Protein AF-A0A6H1Z9X3-F1 (afdb_monomer_lite)

Secondary structure (DSSP, 8-state):
-----EEE-TTT--EEE-SSTT--S-HHHHHHHHHHHHHHHHHHHHHHHHHHHHHHHHHHHHHHHHHHHHHHHHHHHHHHTT--HHHHHHHTT--HHHHHHHHHHHHH--

Foldseek 3Di:
DPDFDWDAAPPPRDIDTDPDPPDRHDPVVVVVVVVVVVVVCCVVCVVVVVVVVVVVVVVVVVVVVVVLVVLLVVLVVCVVVVDQLCRNCVVVVHHSVVSVVSPVVVVVVD

InterPro domains:
  IPR013324 RNA polymerase sigma factor, region 3/4-like [SSF88659] (72-104)

pLDDT: mean 89.12, std 9.35, range [39.94, 96.38]

Radius of gyration: 30.91 Å; chains: 1; bounding box: 48×30×80 Å

Sequence (110 aa):
MNVCKIAVCKACGNTFELKSNHTKWCEGCRHNEYKKYKRAYYEKYGEKYREKKRQKTQMAKVVRKQEWILKYKEILLMREQGMTFKEIGEKLGCTKQYIHQVYTILKKEN

Organism: NCBI:txid1070528

Structure (mmCIF, N/CA/C/O backbone):
data_AF-A0A6H1Z9X3-F1
#
_entry.id   AF-A0A6H1Z9X3-F1
#
loop_
_atom_site.group_PDB
_atom_site.id
_atom_site.type_symbol
_atom_site.label_atom_id
_atom_site.label_alt_id
_atom_site.label_comp_id
_atom_site.label_asym_id
_atom_site.label_entity_id
_atom_site.label_seq_id
_atom_site.pdbx_PDB_ins_code
_atom_site.Cartn_x
_atom_site.Cartn_y
_atom_site.Cartn_z
_atom_site.occupancy
_atom_site.B_iso_or_equiv
_atom_site.auth_seq_id
_atom_site.auth_comp_id
_atom_site.auth_asym_id
_atom_site.auth_atom_id
_atom_site.pdbx_PDB_model_num
ATOM 1 N N . MET A 1 1 ? 2.746 -20.084 -48.226 1.00 39.94 1 MET A N 1
ATOM 2 C CA . MET A 1 1 ? 4.129 -20.117 -47.702 1.00 39.94 1 MET A CA 1
ATOM 3 C C . MET A 1 1 ? 4.402 -18.786 -47.014 1.00 39.94 1 MET A C 1
ATOM 5 O O . MET A 1 1 ? 4.401 -17.769 -47.694 1.00 39.94 1 MET A O 1
ATOM 9 N N . ASN A 1 2 ? 4.543 -18.758 -45.685 1.00 52.78 2 ASN A N 1
ATOM 10 C CA . ASN A 1 2 ? 4.946 -17.534 -44.986 1.00 52.78 2 ASN A CA 1
ATOM 11 C C . ASN A 1 2 ? 6.434 -17.306 -45.256 1.00 52.78 2 ASN A C 1
ATOM 13 O O . ASN A 1 2 ? 7.274 -18.057 -44.772 1.00 52.78 2 ASN A O 1
ATOM 17 N N . VAL A 1 3 ? 6.751 -16.303 -46.071 1.00 58.62 3 VAL A N 1
ATOM 18 C CA . VAL A 1 3 ? 8.137 -15.926 -46.349 1.00 58.62 3 VAL A CA 1
ATOM 19 C C . VAL A 1 3 ? 8.652 -15.165 -45.128 1.00 58.62 3 VAL A C 1
ATOM 21 O O . VAL A 1 3 ? 8.290 -14.005 -44.920 1.00 58.62 3 VAL A O 1
ATOM 24 N N . CYS A 1 4 ? 9.455 -15.820 -44.286 1.00 63.78 4 CYS A N 1
ATOM 25 C CA . CYS A 1 4 ? 10.142 -15.144 -43.187 1.00 63.78 4 CYS A CA 1
ATOM 26 C C . CYS A 1 4 ? 11.084 -14.083 -43.767 1.00 63.78 4 CYS A C 1
ATOM 28 O O . CYS A 1 4 ? 12.069 -14.402 -44.431 1.00 63.78 4 CYS A O 1
ATOM 30 N N . LYS A 1 5 ? 10.777 -12.803 -43.531 1.00 81.94 5 LYS A N 1
ATOM 31 C CA . LYS A 1 5 ? 11.658 -11.697 -43.917 1.00 81.94 5 LYS A CA 1
ATOM 32 C C . LYS A 1 5 ? 12.798 -11.613 -42.904 1.00 81.94 5 LYS A C 1
ATOM 34 O O . LYS A 1 5 ? 12.555 -11.392 -41.720 1.00 81.94 5 LYS A O 1
ATOM 39 N N . ILE A 1 6 ? 14.031 -11.781 -43.363 1.00 86.19 6 ILE A N 1
ATOM 40 C CA . ILE A 1 6 ? 15.233 -11.663 -42.532 1.00 86.19 6 ILE A CA 1
ATOM 41 C C . ILE A 1 6 ? 15.740 -10.219 -42.614 1.00 86.19 6 ILE A C 1
ATOM 43 O O . ILE A 1 6 ? 15.771 -9.632 -43.694 1.00 86.19 6 ILE A O 1
ATOM 47 N N . ALA A 1 7 ? 16.133 -9.637 -41.481 1.00 88.12 7 ALA A N 1
ATOM 48 C CA . ALA A 1 7 ? 16.753 -8.316 -41.410 1.00 88.12 7 ALA A CA 1
ATOM 49 C C . ALA A 1 7 ? 18.062 -8.342 -40.627 1.00 88.12 7 ALA A C 1
ATOM 51 O O . ALA A 1 7 ? 18.293 -9.218 -39.799 1.00 88.12 7 ALA A O 1
ATOM 52 N N . VAL A 1 8 ? 18.896 -7.330 -40.863 1.00 89.44 8 VAL A N 1
ATOM 53 C CA . VAL A 1 8 ? 20.146 -7.099 -40.134 1.00 89.44 8 VAL A CA 1
ATOM 54 C C . VAL A 1 8 ? 19.903 -6.076 -39.025 1.00 89.44 8 VAL A C 1
ATOM 56 O O . VAL A 1 8 ? 19.361 -4.993 -39.254 1.00 89.44 8 VAL A O 1
ATOM 59 N N . CYS A 1 9 ? 20.286 -6.416 -37.797 1.00 90.50 9 CYS A N 1
ATOM 60 C CA . CYS A 1 9 ? 20.152 -5.545 -36.638 1.00 90.50 9 CYS A CA 1
ATOM 61 C C . CYS A 1 9 ? 21.083 -4.337 -36.759 1.00 90.50 9 CYS A C 1
ATOM 63 O O . CYS A 1 9 ? 22.301 -4.495 -36.778 1.00 90.50 9 CYS A O 1
ATOM 65 N N . LYS A 1 10 ? 20.533 -3.118 -36.717 1.00 87.38 10 LYS A N 1
ATOM 66 C CA . LYS A 1 10 ? 21.339 -1.884 -36.807 1.00 87.38 10 LYS A CA 1
ATOM 67 C C . LYS A 1 10 ? 22.309 -1.658 -35.641 1.00 87.38 10 LYS A C 1
ATOM 69 O O . LYS A 1 10 ? 23.188 -0.818 -35.756 1.00 87.38 10 LYS A O 1
ATOM 74 N N . ALA A 1 11 ? 22.118 -2.344 -34.515 1.00 88.62 11 ALA A N 1
ATOM 75 C CA . ALA A 1 11 ? 22.925 -2.150 -33.311 1.00 88.62 11 ALA A CA 1
ATOM 76 C C . ALA A 1 11 ? 24.075 -3.162 -33.171 1.00 88.62 11 ALA A C 1
ATOM 78 O O . ALA A 1 11 ? 25.100 -2.818 -32.597 1.00 88.62 11 ALA A O 1
ATOM 79 N N . CYS A 1 12 ? 23.910 -4.398 -33.656 1.00 92.06 12 CYS A N 1
ATOM 80 C CA . CYS A 1 12 ? 24.919 -5.454 -33.496 1.00 92.06 12 CYS A CA 1
ATOM 81 C C . CYS A 1 12 ? 25.291 -6.195 -34.786 1.00 92.06 12 CYS A C 1
ATOM 83 O O . CYS A 1 12 ? 26.137 -7.076 -34.733 1.00 92.06 12 CYS A O 1
ATOM 85 N N . GLY A 1 13 ? 24.656 -5.901 -35.925 1.00 89.44 13 GLY A N 1
ATOM 86 C CA . GLY A 1 13 ? 24.935 -6.571 -37.200 1.00 89.44 13 GLY A CA 1
ATOM 87 C C . GLY A 1 13 ? 24.364 -7.988 -37.338 1.00 89.44 13 GLY A C 1
ATOM 88 O O . GLY A 1 13 ? 24.420 -8.554 -38.423 1.00 89.44 13 GLY A O 1
ATOM 89 N N . ASN A 1 14 ? 23.764 -8.560 -36.289 1.00 90.69 14 ASN A N 1
ATOM 90 C CA . ASN A 1 14 ? 23.179 -9.903 -36.364 1.00 90.69 14 ASN A CA 1
ATOM 91 C C . ASN A 1 14 ? 21.945 -9.936 -37.271 1.00 90.69 14 ASN A C 1
ATOM 93 O O . ASN A 1 14 ? 21.104 -9.031 -37.220 1.00 90.69 14 ASN A O 1
ATOM 97 N N . THR A 1 15 ? 21.789 -11.019 -38.027 1.00 91.56 15 THR A N 1
ATOM 98 C CA . THR A 1 15 ? 20.554 -11.321 -38.750 1.00 91.56 15 THR A CA 1
ATOM 99 C C . THR A 1 15 ? 19.475 -11.829 -37.792 1.00 91.56 15 THR A C 1
ATOM 101 O O . THR A 1 15 ? 19.758 -12.511 -36.808 1.00 91.56 15 THR A O 1
ATOM 104 N N . PHE A 1 16 ? 18.223 -11.449 -38.033 1.00 90.25 16 PHE A N 1
ATOM 105 C CA . PHE A 1 16 ? 17.078 -11.883 -37.235 1.00 90.25 16 PHE A CA 1
ATOM 106 C C . PHE A 1 16 ? 15.793 -11.890 -38.069 1.00 90.25 16 PHE A C 1
ATOM 108 O O . PHE A 1 16 ? 15.683 -11.186 -39.075 1.00 90.25 16 PHE A O 1
ATOM 115 N N . GLU A 1 17 ? 14.808 -12.670 -37.633 1.00 88.00 17 GLU A N 1
ATOM 116 C CA . GLU A 1 17 ? 13.489 -12.716 -38.264 1.00 88.00 17 GLU A CA 1
ATOM 117 C C . GLU A 1 17 ? 12.672 -11.458 -37.939 1.00 88.00 17 GLU A C 1
ATOM 119 O O . GLU A 1 17 ? 12.502 -11.069 -36.777 1.00 88.00 17 GLU A O 1
ATOM 124 N N . LEU A 1 18 ? 12.137 -10.810 -38.973 1.00 84.38 18 LEU A N 1
ATOM 125 C CA . LEU A 1 18 ? 11.288 -9.637 -38.816 1.00 84.38 18 LEU A CA 1
ATOM 126 C C . LEU A 1 18 ? 9.904 -10.032 -38.300 1.00 84.38 18 LEU A C 1
ATOM 128 O O . LEU A 1 18 ? 9.083 -10.585 -39.026 1.00 84.38 18 LEU A O 1
ATOM 132 N N . LYS A 1 19 ? 9.608 -9.623 -37.063 1.00 80.06 19 LYS A N 1
ATOM 133 C CA . LYS A 1 19 ? 8.257 -9.693 -36.474 1.00 80.06 19 LYS A CA 1
ATOM 134 C C . LYS A 1 19 ? 7.320 -8.583 -36.996 1.00 80.06 19 LYS A C 1
ATOM 136 O O . LYS A 1 19 ? 6.107 -8.710 -36.914 1.00 80.06 19 LYS A O 1
ATOM 141 N N . SER A 1 20 ? 7.872 -7.476 -37.503 1.00 79.88 20 SER A N 1
ATOM 142 C CA . SER A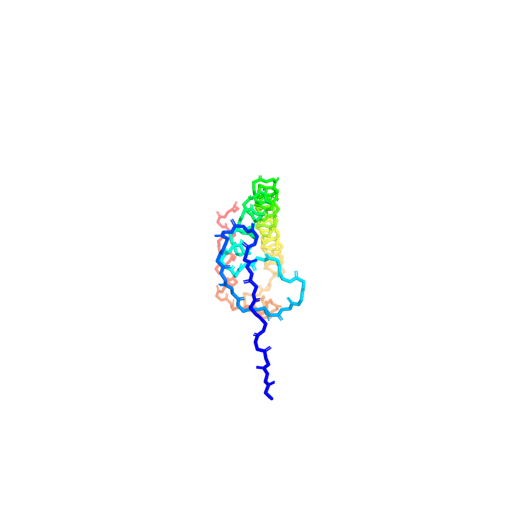 1 20 ? 7.145 -6.346 -38.113 1.00 79.88 20 SER A CA 1
ATOM 143 C C . SER A 1 20 ? 8.101 -5.496 -38.956 1.00 79.88 20 SER A C 1
ATOM 145 O O . SER A 1 20 ? 9.268 -5.357 -38.581 1.00 79.88 20 SER A O 1
ATOM 147 N N . ASN A 1 21 ? 7.603 -4.867 -40.030 1.00 78.06 21 ASN A N 1
ATOM 148 C CA . ASN A 1 21 ? 8.382 -4.002 -40.933 1.00 78.06 21 ASN A CA 1
ATOM 149 C C . ASN A 1 21 ? 9.048 -2.802 -40.223 1.00 78.06 21 ASN A C 1
ATOM 151 O O . ASN A 1 21 ? 10.019 -2.249 -40.730 1.00 78.06 21 ASN A O 1
ATOM 155 N N . HIS A 1 22 ? 8.562 -2.399 -39.044 1.00 80.75 22 HIS A N 1
ATOM 156 C CA . HIS A 1 22 ? 9.138 -1.290 -38.271 1.00 80.75 22 HIS A CA 1
ATOM 157 C C . HIS A 1 22 ? 10.281 -1.718 -37.333 1.00 80.75 22 HIS A C 1
ATOM 159 O O . HIS A 1 22 ? 10.894 -0.875 -36.674 1.00 80.75 22 HIS A O 1
ATOM 165 N N . THR A 1 23 ? 10.580 -3.018 -37.250 1.00 81.00 23 THR A N 1
ATOM 166 C CA . THR A 1 23 ? 11.573 -3.555 -36.313 1.00 81.00 23 THR A CA 1
ATOM 167 C C . THR A 1 23 ? 12.987 -3.311 -36.836 1.00 81.00 23 THR A C 1
ATOM 169 O O . THR A 1 23 ? 13.402 -3.905 -37.823 1.00 81.00 23 THR A O 1
ATOM 172 N N . LYS A 1 24 ? 13.747 -2.439 -36.161 1.00 83.56 24 LYS A N 1
ATOM 173 C CA . LYS A 1 24 ? 15.116 -2.051 -36.566 1.00 83.56 24 LYS A CA 1
ATOM 174 C C . LYS A 1 24 ? 16.225 -2.819 -35.834 1.00 83.56 24 LYS A C 1
ATOM 176 O O . LYS A 1 24 ? 17.383 -2.763 -36.249 1.00 83.56 24 LYS A O 1
ATOM 181 N N . TRP A 1 25 ? 15.887 -3.498 -34.738 1.00 90.00 25 TRP A N 1
ATOM 182 C CA . TRP A 1 25 ? 16.831 -4.173 -33.847 1.00 90.00 25 TRP A CA 1
ATOM 183 C C . TRP A 1 25 ? 16.391 -5.604 -33.565 1.00 90.00 25 TRP A C 1
ATOM 185 O O . TRP A 1 25 ? 15.196 -5.861 -33.410 1.00 90.00 25 TRP A O 1
ATOM 195 N N . CYS A 1 26 ? 17.361 -6.507 -33.423 1.00 90.50 26 CYS A N 1
ATOM 196 C CA . CYS A 1 26 ? 17.098 -7.849 -32.926 1.00 90.50 26 CYS A CA 1
ATOM 197 C C . CYS A 1 26 ? 16.560 -7.796 -31.488 1.00 90.50 26 CYS A C 1
ATOM 199 O O . CYS A 1 26 ? 16.704 -6.799 -30.768 1.00 90.50 26 CYS A O 1
ATOM 201 N N . GLU A 1 27 ? 15.953 -8.895 -31.052 1.00 89.31 27 GLU A N 1
ATOM 202 C CA . GLU A 1 27 ? 15.313 -8.991 -29.742 1.00 89.31 27 GLU A CA 1
ATOM 203 C C . GLU A 1 27 ? 16.263 -8.660 -28.581 1.00 89.31 27 GLU A C 1
ATOM 205 O O . GLU A 1 27 ? 15.889 -7.897 -27.687 1.00 89.31 27 GLU A O 1
ATOM 210 N N . GLY A 1 28 ? 17.512 -9.134 -28.646 1.00 90.81 28 GLY A N 1
ATOM 211 C CA . GLY A 1 28 ? 18.540 -8.844 -27.644 1.00 90.81 28 GLY A CA 1
ATOM 212 C C . GLY A 1 28 ? 18.885 -7.355 -27.553 1.00 90.81 28 GLY A C 1
ATOM 213 O O . GLY A 1 28 ? 18.865 -6.780 -26.464 1.00 90.81 28 GLY A O 1
ATOM 214 N N . CYS A 1 29 ? 19.128 -6.691 -28.687 1.00 91.56 29 CYS A N 1
ATOM 215 C CA . CYS A 1 29 ? 19.426 -5.256 -28.714 1.00 91.56 29 CYS A CA 1
ATOM 216 C C . CYS A 1 29 ? 18.233 -4.410 -28.262 1.00 91.56 29 CYS A C 1
ATOM 218 O O . CYS A 1 29 ? 18.412 -3.470 -27.491 1.00 91.56 29 CYS A O 1
ATOM 220 N N . ARG A 1 30 ? 17.009 -4.779 -28.657 1.00 89.50 30 ARG A N 1
ATOM 221 C CA . ARG A 1 30 ? 15.781 -4.128 -28.179 1.00 89.50 30 ARG A CA 1
ATOM 222 C C . ARG A 1 30 ? 15.635 -4.245 -26.663 1.00 89.50 30 ARG A C 1
ATOM 224 O O . ARG A 1 30 ? 15.315 -3.265 -25.995 1.00 89.50 30 ARG A O 1
ATOM 231 N N . HIS A 1 31 ? 15.879 -5.432 -26.116 1.00 91.62 31 HIS A N 1
ATOM 232 C CA . HIS A 1 31 ? 15.807 -5.666 -24.679 1.00 91.62 31 HIS A CA 1
ATOM 233 C C . HIS A 1 31 ? 16.895 -4.897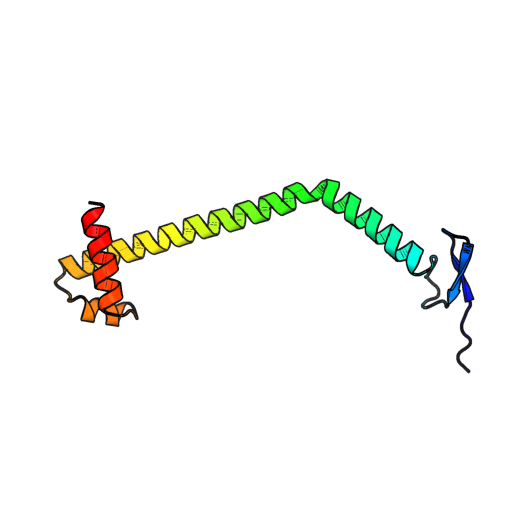 -23.914 1.00 91.62 31 HIS A C 1
ATOM 235 O O . HIS A 1 31 ? 16.618 -4.314 -22.865 1.00 91.62 31 HIS A O 1
ATOM 241 N N . ASN A 1 32 ? 18.116 -4.842 -24.447 1.00 92.81 32 ASN A N 1
ATOM 242 C CA . ASN A 1 32 ? 19.205 -4.062 -23.862 1.00 92.81 32 ASN A CA 1
ATOM 243 C C . ASN A 1 32 ? 18.904 -2.562 -23.871 1.00 92.81 32 ASN A C 1
ATOM 245 O O . ASN A 1 32 ? 19.123 -1.895 -22.862 1.00 92.81 32 ASN A O 1
ATOM 249 N N . GLU A 1 33 ? 18.345 -2.036 -24.958 1.00 90.44 33 GLU A N 1
ATOM 250 C CA . GLU A 1 33 ? 17.965 -0.626 -25.012 1.00 90.44 33 GLU A CA 1
ATOM 251 C C . GLU A 1 33 ? 16.830 -0.308 -24.033 1.00 90.44 33 GLU A C 1
ATOM 253 O O . GLU A 1 33 ? 16.897 0.671 -23.290 1.00 90.44 33 GLU A O 1
ATOM 258 N N . TYR A 1 34 ? 15.836 -1.195 -23.929 1.00 90.50 34 TYR A N 1
ATOM 259 C CA . TYR A 1 34 ? 14.799 -1.084 -22.907 1.00 90.50 34 TYR A CA 1
ATOM 260 C C . TYR A 1 34 ? 15.385 -1.093 -21.486 1.00 90.50 34 TYR A C 1
ATOM 262 O O . TYR A 1 34 ? 14.972 -0.295 -20.644 1.00 90.50 34 TYR A O 1
ATOM 270 N N . LYS A 1 35 ? 16.384 -1.943 -21.206 1.00 94.50 35 LYS A N 1
ATOM 271 C CA . LYS A 1 35 ? 17.098 -1.949 -19.918 1.00 94.50 35 LYS A CA 1
ATOM 272 C C . LYS A 1 35 ? 17.796 -0.616 -19.643 1.00 94.50 35 LYS A C 1
ATOM 274 O O . LYS A 1 35 ? 17.701 -0.130 -18.516 1.00 94.50 35 LYS A O 1
ATOM 279 N N . LYS A 1 36 ? 18.460 -0.013 -20.638 1.00 94.31 36 LYS A N 1
ATOM 280 C CA . LYS A 1 36 ? 19.090 1.314 -20.497 1.00 94.31 36 LYS A CA 1
ATOM 281 C C . LYS A 1 36 ? 18.053 2.393 -20.199 1.00 94.31 36 LYS A C 1
ATOM 283 O O . LYS A 1 36 ? 18.205 3.114 -19.218 1.00 94.31 36 LYS A O 1
ATOM 288 N N . TYR A 1 37 ? 16.973 2.446 -20.980 1.00 93.81 37 TYR A N 1
ATOM 289 C CA . TYR A 1 37 ? 15.861 3.371 -20.751 1.00 93.81 37 TYR A CA 1
ATOM 290 C C . TYR A 1 37 ? 15.288 3.218 -19.337 1.00 93.81 37 TYR A C 1
ATOM 292 O O . TYR A 1 37 ? 15.141 4.195 -18.605 1.00 93.81 37 TYR A O 1
ATOM 300 N N . LYS A 1 38 ? 15.021 1.976 -18.917 1.00 95.06 38 LYS A N 1
ATOM 301 C CA . LYS A 1 38 ? 14.500 1.664 -17.584 1.00 95.06 38 LYS A CA 1
ATOM 302 C C . LYS A 1 38 ? 15.468 2.115 -16.487 1.00 95.06 38 LYS A C 1
ATOM 304 O O . LYS A 1 38 ? 15.022 2.693 -15.500 1.00 95.06 38 LYS A O 1
ATOM 309 N N . ARG A 1 39 ? 16.779 1.900 -16.659 1.00 94.44 39 ARG A N 1
ATOM 310 C CA . ARG A 1 39 ? 17.812 2.384 -15.728 1.00 94.44 39 ARG A CA 1
ATOM 311 C C . ARG A 1 39 ? 17.781 3.910 -15.614 1.00 94.44 39 ARG A C 1
ATOM 313 O O . ARG A 1 39 ? 17.621 4.398 -14.503 1.00 94.44 39 ARG A O 1
ATOM 320 N N . ALA A 1 40 ? 17.825 4.630 -16.736 1.00 95.31 40 ALA A N 1
ATOM 321 C CA . ALA A 1 40 ? 17.778 6.095 -16.760 1.00 95.31 40 ALA A CA 1
ATOM 322 C C . ALA A 1 40 ? 16.484 6.650 -16.134 1.00 95.31 40 ALA A C 1
ATOM 324 O O . ALA A 1 40 ? 16.502 7.632 -15.393 1.00 95.31 40 ALA A O 1
ATOM 325 N N . TYR A 1 41 ? 15.348 5.987 -16.370 1.00 94.81 41 TYR A N 1
ATOM 326 C CA . TYR A 1 41 ? 14.079 6.341 -15.740 1.00 94.81 41 TYR A CA 1
ATOM 327 C C . TYR A 1 41 ? 14.140 6.214 -14.210 1.00 94.81 41 TYR A C 1
ATOM 329 O O . TYR A 1 41 ? 13.729 7.133 -13.505 1.00 94.81 41 TYR A O 1
ATOM 337 N N . TYR A 1 42 ? 14.655 5.102 -13.674 1.00 92.50 42 TYR A N 1
ATOM 338 C CA . TYR A 1 42 ? 14.767 4.915 -12.221 1.00 92.50 42 TYR A CA 1
ATOM 339 C C . TYR A 1 42 ? 15.875 5.745 -11.578 1.00 92.50 42 TYR A C 1
ATOM 341 O O . TYR A 1 42 ? 15.760 6.077 -10.402 1.00 92.50 42 TYR A O 1
ATOM 349 N N . GLU A 1 43 ? 16.918 6.096 -12.315 1.00 93.88 43 GLU A N 1
ATOM 350 C CA . GLU A 1 43 ? 17.915 7.061 -11.864 1.00 93.88 43 GLU A CA 1
ATOM 351 C C . GLU A 1 43 ? 17.271 8.439 -11.678 1.00 93.88 43 GLU A C 1
ATOM 353 O O . GLU A 1 43 ? 17.354 9.023 -10.603 1.00 93.88 43 GLU A O 1
ATOM 358 N N . LYS A 1 44 ? 16.503 8.897 -12.673 1.00 95.38 44 LYS A N 1
ATOM 359 C CA . LYS A 1 44 ? 15.844 10.207 -12.635 1.00 95.38 44 LYS A CA 1
ATOM 360 C C . LYS A 1 44 ? 14.651 10.279 -11.676 1.00 95.38 44 LYS A C 1
ATOM 362 O O . LYS A 1 44 ? 14.426 11.302 -11.038 1.00 95.38 44 LYS A O 1
ATOM 367 N N . TYR A 1 45 ? 13.840 9.224 -11.604 1.00 94.12 45 TYR A N 1
ATOM 368 C CA . TYR A 1 45 ? 12.539 9.252 -10.918 1.00 94.12 45 TYR A CA 1
ATOM 369 C C . TYR A 1 45 ? 12.398 8.224 -9.793 1.00 94.12 45 TYR A C 1
ATOM 371 O O . TYR A 1 45 ? 11.378 8.207 -9.097 1.00 94.12 45 TYR A O 1
ATOM 379 N N . GLY A 1 46 ? 13.383 7.348 -9.592 1.00 93.94 46 GLY A N 1
ATOM 380 C CA . GLY A 1 46 ? 13.274 6.241 -8.644 1.00 93.94 46 GLY A CA 1
ATOM 381 C C . GLY A 1 46 ? 13.160 6.701 -7.198 1.00 93.94 46 GLY A C 1
ATOM 382 O O . GLY A 1 46 ? 12.412 6.093 -6.434 1.00 93.94 46 GLY A O 1
ATOM 383 N N . GLU A 1 47 ? 13.837 7.785 -6.819 1.00 93.50 47 GLU A N 1
ATOM 384 C CA . GLU A 1 47 ? 13.698 8.363 -5.481 1.00 93.50 47 GLU A CA 1
ATOM 385 C C . GLU A 1 47 ? 12.289 8.906 -5.249 1.00 93.50 47 GLU A C 1
ATOM 387 O O . GLU A 1 47 ? 11.633 8.486 -4.301 1.00 93.50 47 GLU A O 1
ATOM 392 N N . LYS A 1 48 ? 11.763 9.718 -6.175 1.00 94.50 48 LYS A N 1
ATOM 393 C CA . LYS A 1 48 ? 10.384 10.228 -6.119 1.00 94.50 48 LYS A CA 1
ATOM 394 C C . LYS A 1 48 ? 9.358 9.098 -5.990 1.00 94.50 48 LYS A C 1
ATOM 396 O O . LYS A 1 48 ? 8.404 9.199 -5.219 1.00 94.50 48 LYS A O 1
ATOM 401 N N . TYR A 1 49 ? 9.552 8.003 -6.727 1.00 91.00 49 TYR A N 1
ATOM 402 C CA . TYR A 1 49 ? 8.700 6.819 -6.623 1.00 91.00 49 TYR A CA 1
ATOM 403 C C . TYR A 1 49 ? 8.797 6.147 -5.243 1.00 91.00 49 TYR A C 1
ATOM 405 O O . TYR A 1 49 ? 7.770 5.828 -4.635 1.00 91.00 49 TYR A O 1
ATOM 413 N N . ARG A 1 50 ? 10.019 5.945 -4.728 1.00 92.56 50 ARG A N 1
ATOM 414 C CA . ARG A 1 50 ? 10.254 5.367 -3.394 1.00 92.56 50 ARG A CA 1
ATOM 415 C C . ARG A 1 50 ? 9.658 6.240 -2.294 1.00 92.56 50 ARG A C 1
ATOM 417 O O . ARG A 1 50 ? 9.015 5.707 -1.394 1.00 92.56 50 ARG A O 1
ATOM 424 N N . GLU A 1 51 ? 9.811 7.552 -2.398 1.00 96.12 51 GLU A N 1
ATOM 425 C CA . GLU A 1 51 ? 9.298 8.520 -1.437 1.00 96.12 51 GLU A CA 1
ATOM 426 C C . GLU A 1 51 ? 7.768 8.521 -1.405 1.00 96.12 51 GLU A C 1
ATOM 428 O O . GLU A 1 51 ? 7.172 8.329 -0.349 1.00 96.12 51 GLU A O 1
ATOM 433 N N . LYS A 1 52 ? 7.105 8.553 -2.568 1.00 95.81 52 LYS A N 1
ATOM 434 C CA . LYS A 1 52 ? 5.641 8.405 -2.648 1.00 95.81 52 LYS A CA 1
ATOM 435 C C . LYS A 1 52 ? 5.154 7.111 -1.980 1.00 95.81 52 LYS A C 1
ATOM 437 O O . LYS A 1 52 ? 4.121 7.098 -1.307 1.00 95.81 52 LYS A O 1
ATOM 442 N N . LYS A 1 53 ? 5.900 6.009 -2.133 1.00 95.31 53 LYS A N 1
ATOM 443 C CA . LYS A 1 53 ? 5.595 4.729 -1.472 1.00 95.31 53 LYS A CA 1
ATOM 444 C C . LYS A 1 53 ? 5.784 4.808 0.050 1.00 95.31 53 LYS A C 1
ATOM 446 O O . LYS A 1 53 ? 4.936 4.292 0.784 1.00 95.31 53 LYS A O 1
ATOM 451 N N . ARG A 1 54 ? 6.852 5.458 0.530 1.00 95.75 54 ARG A N 1
ATOM 452 C CA . ARG A 1 54 ? 7.093 5.711 1.963 1.00 95.75 54 ARG A CA 1
ATOM 453 C C . ARG A 1 54 ? 5.976 6.558 2.563 1.00 95.75 54 ARG A C 1
ATOM 455 O O . ARG A 1 54 ? 5.383 6.134 3.547 1.00 95.75 54 ARG A O 1
ATOM 462 N N . GLN A 1 55 ? 5.611 7.661 1.917 1.00 96.06 55 GLN A N 1
ATOM 463 C CA . GLN A 1 55 ? 4.524 8.545 2.345 1.00 96.06 55 GLN A CA 1
ATOM 464 C C . GLN A 1 55 ? 3.189 7.809 2.435 1.00 96.06 55 GLN A C 1
ATOM 466 O O . GLN A 1 55 ? 2.515 7.884 3.458 1.00 96.06 55 GLN A O 1
ATOM 471 N N . LYS A 1 56 ? 2.833 7.010 1.420 1.00 96.38 56 LYS A N 1
ATOM 472 C CA . LYS A 1 56 ? 1.609 6.193 1.457 1.00 96.38 56 LYS A CA 1
ATOM 473 C C . LYS A 1 56 ? 1.622 5.197 2.624 1.00 96.38 56 LYS A C 1
ATOM 475 O O . LYS A 1 56 ? 0.612 5.016 3.298 1.00 96.38 56 LYS A O 1
ATOM 480 N N . THR A 1 57 ? 2.775 4.579 2.884 1.00 96.38 57 THR A N 1
ATOM 481 C CA . THR A 1 57 ? 2.954 3.642 4.005 1.00 96.38 57 THR A CA 1
ATOM 482 C C . THR A 1 57 ? 2.841 4.352 5.354 1.00 96.38 57 THR A C 1
ATOM 484 O O . THR A 1 57 ? 2.189 3.840 6.262 1.00 96.38 57 THR A O 1
ATOM 487 N N . GLN A 1 58 ? 3.443 5.535 5.484 1.00 96.19 58 GLN A N 1
ATOM 488 C CA . GLN A 1 58 ? 3.391 6.347 6.695 1.00 96.19 58 GLN A CA 1
ATOM 489 C C . GLN A 1 58 ? 1.966 6.832 6.968 1.00 96.19 58 GLN A C 1
ATOM 491 O O . GLN A 1 58 ? 1.474 6.667 8.080 1.00 96.19 58 GLN A O 1
ATOM 496 N N . MET A 1 59 ? 1.267 7.319 5.942 1.00 96.12 59 MET A N 1
ATOM 497 C CA . MET A 1 59 ? -0.134 7.723 6.048 1.00 96.12 59 MET A CA 1
ATOM 498 C C . MET A 1 59 ? -1.018 6.555 6.506 1.00 96.12 59 MET A C 1
ATOM 500 O O . MET A 1 59 ? -1.782 6.699 7.451 1.00 96.12 59 MET A O 1
ATOM 504 N N . ALA A 1 60 ? -0.843 5.357 5.939 1.00 96.06 60 ALA A N 1
ATOM 505 C CA . ALA A 1 60 ? -1.584 4.169 6.375 1.00 96.06 60 ALA A CA 1
ATOM 506 C C . ALA A 1 60 ? -1.285 3.753 7.831 1.00 96.06 60 ALA A C 1
ATOM 508 O O . ALA A 1 60 ? -2.120 3.127 8.482 1.00 96.06 60 ALA A O 1
ATOM 509 N N . LYS A 1 61 ? -0.095 4.054 8.369 1.00 95.88 61 LYS A N 1
ATOM 510 C CA . LYS A 1 61 ? 0.196 3.859 9.802 1.00 95.88 61 LYS A CA 1
ATOM 511 C C . LYS A 1 61 ? -0.534 4.890 10.665 1.00 95.88 61 LYS A C 1
ATOM 513 O O . LYS A 1 61 ? -1.093 4.512 11.688 1.00 95.88 61 LYS A O 1
ATOM 518 N N . VAL A 1 62 ? -0.545 6.158 10.246 1.00 95.88 62 VAL A N 1
ATOM 519 C CA . VAL A 1 62 ? -1.248 7.242 10.951 1.00 95.88 62 VAL A CA 1
ATOM 520 C C . VAL A 1 62 ? -2.751 6.976 11.000 1.00 95.88 62 VAL A C 1
ATOM 522 O O . VAL A 1 62 ? -3.321 7.006 12.086 1.00 95.88 62 VAL A O 1
ATOM 525 N N . VAL A 1 63 ? -3.365 6.626 9.865 1.00 95.06 63 VAL A N 1
ATOM 526 C CA . VAL A 1 63 ? -4.801 6.306 9.778 1.00 95.06 63 VAL A CA 1
ATOM 527 C C . VAL A 1 63 ? -5.160 5.147 10.706 1.00 95.06 63 VAL A C 1
ATOM 529 O O . VAL A 1 63 ? -6.023 5.304 11.560 1.00 95.06 63 VAL A O 1
ATOM 532 N N . ARG A 1 64 ? -4.423 4.027 10.649 1.00 92.81 64 ARG A N 1
ATOM 533 C CA . ARG A 1 64 ? -4.663 2.885 11.551 1.00 92.81 64 ARG A CA 1
ATOM 534 C C . ARG A 1 64 ? -4.536 3.257 13.026 1.00 92.81 64 ARG A C 1
ATOM 536 O O . ARG A 1 64 ? -5.307 2.772 13.845 1.00 92.81 64 ARG A O 1
ATOM 543 N N . LYS A 1 65 ? -3.576 4.120 13.378 1.00 91.00 65 LYS A N 1
ATOM 544 C CA . LYS A 1 65 ? -3.429 4.614 14.753 1.00 91.00 65 LYS A CA 1
ATOM 545 C C . LYS A 1 65 ? -4.636 5.463 15.169 1.00 91.00 65 LYS A C 1
ATOM 547 O O . LYS A 1 65 ? -5.115 5.307 16.286 1.00 91.00 65 LYS A O 1
ATOM 552 N N . GLN A 1 66 ? -5.136 6.334 14.292 1.00 90.50 66 GLN A N 1
ATOM 553 C CA . GLN A 1 66 ? -6.322 7.156 14.560 1.00 90.50 66 GLN A CA 1
ATOM 554 C C . GLN A 1 66 ? -7.590 6.309 14.707 1.00 90.50 66 GLN A C 1
ATOM 556 O O . GLN A 1 66 ? -8.316 6.486 15.681 1.00 90.50 66 GLN A O 1
ATOM 561 N N . GLU A 1 67 ? -7.822 5.355 13.803 1.00 90.38 67 GLU A N 1
ATOM 562 C CA . GLU A 1 67 ? -8.935 4.399 13.891 1.00 90.38 67 GLU A CA 1
ATOM 563 C C . GLU A 1 67 ? -8.896 3.623 15.211 1.00 90.38 67 GLU A C 1
ATOM 565 O O . GLU A 1 67 ? -9.915 3.461 15.881 1.00 90.38 67 GLU A O 1
ATOM 570 N N . TRP A 1 68 ? -7.701 3.199 15.628 1.00 87.56 68 TRP A N 1
ATOM 571 C CA . TRP A 1 68 ? -7.514 2.499 16.893 1.00 87.56 68 TRP A CA 1
ATOM 572 C C . TRP A 1 68 ? -7.832 3.385 18.109 1.00 87.56 68 TRP A C 1
ATOM 574 O O . TRP A 1 68 ? -8.515 2.937 19.027 1.00 87.56 68 TRP A O 1
ATOM 584 N N . ILE A 1 69 ? -7.423 4.661 18.093 1.00 87.75 69 ILE A N 1
ATOM 585 C CA . ILE A 1 69 ? -7.759 5.638 19.146 1.00 87.75 69 ILE A CA 1
ATOM 586 C C . ILE A 1 69 ? -9.270 5.902 19.210 1.00 87.75 69 ILE A C 1
ATOM 588 O O . ILE A 1 69 ? -9.826 6.012 20.302 1.00 87.75 69 ILE A O 1
ATOM 592 N N . LEU A 1 70 ? -9.948 6.014 18.066 1.00 87.44 70 LEU A N 1
ATOM 593 C CA . LEU A 1 70 ? -11.401 6.206 18.034 1.00 87.44 70 LEU A CA 1
ATOM 594 C C . LEU A 1 70 ? -12.125 4.991 18.619 1.00 87.44 70 LEU A C 1
ATOM 596 O O . LEU A 1 70 ? -12.968 5.156 19.499 1.00 87.44 70 LEU A O 1
ATOM 600 N N . LYS A 1 71 ? -11.720 3.780 18.215 1.00 86.62 71 LYS A N 1
ATOM 601 C CA . LYS A 1 71 ? -12.257 2.528 18.760 1.00 86.62 71 LYS A CA 1
ATOM 602 C C . LYS A 1 71 ? -12.039 2.422 20.272 1.00 86.62 71 LYS A C 1
ATOM 604 O O . LYS A 1 71 ? -12.925 1.966 20.987 1.00 86.62 71 LYS A O 1
ATOM 609 N N . TYR A 1 72 ? -10.886 2.872 20.774 1.00 86.75 72 TYR A N 1
ATOM 610 C CA . TYR A 1 72 ? -10.630 2.958 22.211 1.00 86.75 72 TYR A CA 1
ATOM 611 C C . TYR A 1 72 ? -11.649 3.856 22.920 1.00 86.75 72 TYR A C 1
ATOM 613 O O . TYR A 1 72 ? -12.324 3.408 23.850 1.00 86.75 72 TYR A O 1
ATOM 621 N N . LYS A 1 73 ? -11.762 5.113 22.482 1.00 88.00 73 LYS A N 1
ATOM 622 C CA . LYS A 1 73 ? -12.670 6.085 23.103 1.00 88.00 73 LYS A CA 1
ATOM 623 C C . LYS A 1 73 ? -14.101 5.561 23.138 1.00 88.00 73 LYS A C 1
ATOM 625 O O . LYS A 1 73 ? -14.781 5.710 24.145 1.00 88.00 73 LYS A O 1
ATOM 630 N N . GLU A 1 74 ? -14.527 4.893 22.072 1.00 91.38 74 GLU A N 1
ATOM 631 C CA . GLU A 1 74 ? -15.849 4.284 21.999 1.00 91.38 74 GLU A CA 1
ATOM 632 C C . GLU A 1 74 ? -16.038 3.172 23.045 1.00 91.38 74 GLU A C 1
ATOM 634 O O . GLU A 1 74 ? -17.031 3.176 23.769 1.00 91.38 74 GLU A O 1
ATOM 639 N N . ILE A 1 75 ? -15.063 2.265 23.194 1.00 91.75 75 ILE A N 1
ATOM 640 C CA . ILE A 1 75 ? -15.105 1.199 24.210 1.00 91.75 75 ILE A CA 1
ATOM 641 C C . ILE A 1 75 ? -15.178 1.786 25.628 1.00 91.75 75 ILE A C 1
ATOM 643 O O . ILE A 1 75 ? -15.933 1.266 26.450 1.00 91.75 75 ILE A O 1
ATOM 647 N N . LEU A 1 76 ? -14.428 2.854 25.929 1.00 90.94 76 LEU A N 1
ATOM 648 C CA . LEU A 1 76 ? -14.507 3.517 27.236 1.00 90.94 76 LEU A CA 1
ATOM 649 C C . LEU A 1 76 ? -15.883 4.117 27.497 1.00 90.94 76 LEU A C 1
ATOM 651 O O . LEU A 1 76 ? -16.471 3.821 28.531 1.00 90.94 76 LEU A O 1
ATOM 655 N N . LEU A 1 77 ? -16.409 4.896 26.549 1.00 92.06 77 LEU A N 1
ATOM 656 C CA . LEU A 1 77 ? -17.718 5.535 26.684 1.00 92.06 77 LEU A CA 1
ATOM 657 C C . LEU A 1 77 ? -18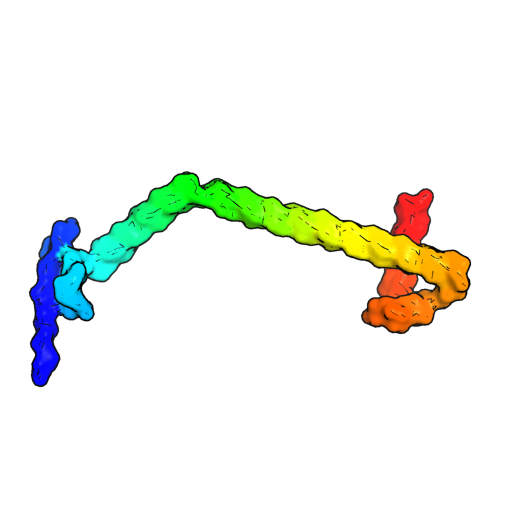.825 4.496 26.888 1.00 92.06 77 LEU A C 1
ATOM 659 O O . LEU A 1 77 ? -19.673 4.660 27.760 1.00 92.06 77 LEU A O 1
ATOM 663 N N . MET A 1 78 ? -18.795 3.383 26.147 1.00 93.88 78 MET A N 1
ATOM 664 C CA . MET A 1 78 ? -19.764 2.300 26.346 1.00 93.88 78 MET A CA 1
ATOM 665 C C . MET A 1 78 ? -19.633 1.647 27.732 1.00 93.88 78 MET A C 1
ATOM 667 O O . MET A 1 78 ? -20.637 1.253 28.325 1.00 93.88 78 MET A O 1
ATOM 671 N N . ARG A 1 79 ? -18.413 1.544 28.277 1.00 92.88 79 ARG A N 1
ATOM 672 C CA . ARG A 1 79 ? -18.194 1.040 29.643 1.00 92.88 79 ARG A CA 1
ATOM 673 C C . ARG A 1 79 ? -18.668 2.017 30.712 1.00 92.88 79 ARG A C 1
ATOM 675 O O . ARG A 1 79 ? -19.241 1.561 31.696 1.00 92.88 79 ARG A O 1
ATOM 682 N N . GLU A 1 80 ? -18.472 3.319 30.520 1.00 90.50 80 GLU A N 1
ATOM 683 C CA . GLU A 1 80 ? -19.011 4.371 31.397 1.00 90.50 80 GLU A CA 1
ATOM 684 C C . GLU A 1 80 ? -20.545 4.388 31.387 1.00 90.50 80 GLU A C 1
ATOM 686 O O . GLU A 1 80 ? -21.168 4.577 32.426 1.00 90.50 80 GLU A O 1
ATOM 691 N N . GLN A 1 81 ? -21.160 4.079 30.242 1.00 94.25 81 GLN A N 1
ATOM 692 C CA . GLN A 1 81 ? -22.608 3.882 30.096 1.00 94.25 81 GLN A CA 1
ATOM 693 C C . GLN A 1 81 ? -23.127 2.573 30.723 1.00 94.25 81 GLN A C 1
ATOM 695 O O . GLN A 1 81 ? -24.318 2.285 30.642 1.00 94.25 81 GLN A O 1
ATOM 700 N N . GLY A 1 82 ? -22.257 1.763 31.334 1.00 94.69 82 GLY A N 1
ATOM 701 C CA . GLY A 1 82 ? -22.633 0.531 32.029 1.00 94.69 82 GLY A CA 1
ATOM 702 C C . GLY A 1 82 ? -22.756 -0.712 31.144 1.00 94.69 82 GLY A C 1
ATOM 703 O O . GLY A 1 82 ? -23.068 -1.781 31.667 1.00 94.69 82 GLY A O 1
ATOM 704 N N . MET A 1 83 ? -22.464 -0.631 29.838 1.00 95.56 83 MET A N 1
ATOM 705 C CA . MET A 1 83 ? -22.539 -1.798 28.948 1.00 95.56 83 MET A CA 1
ATOM 706 C C . MET A 1 83 ? -21.508 -2.859 29.338 1.00 95.56 83 MET A C 1
ATOM 708 O O . MET A 1 83 ? -20.349 -2.568 29.653 1.00 95.56 83 MET A O 1
ATOM 712 N N . THR A 1 84 ? -21.895 -4.126 29.274 1.00 96.00 84 THR A N 1
ATOM 713 C CA . THR A 1 84 ? -21.010 -5.269 29.501 1.00 96.00 84 THR A CA 1
ATOM 714 C C . THR A 1 84 ? -20.052 -5.481 28.325 1.00 96.00 84 THR A C 1
ATOM 716 O O . THR A 1 84 ? -20.325 -5.111 27.185 1.00 96.00 84 THR A O 1
ATOM 719 N N . PHE A 1 85 ? -18.917 -6.150 28.559 1.00 94.19 85 PHE A N 1
ATOM 720 C CA . PHE A 1 85 ? -17.978 -6.487 27.475 1.00 94.19 85 PHE A CA 1
ATOM 721 C C . PHE A 1 85 ? -18.599 -7.366 26.380 1.00 94.19 85 PHE A C 1
ATOM 723 O O . PHE A 1 85 ? -18.115 -7.361 25.249 1.00 94.19 85 PHE A O 1
ATOM 730 N N . LYS A 1 86 ? -19.648 -8.128 26.715 1.00 95.50 86 LYS A N 1
ATOM 731 C CA . LYS A 1 86 ? -20.395 -8.938 25.753 1.00 95.50 86 LYS A CA 1
ATOM 732 C C . LYS A 1 86 ? -21.201 -8.043 24.810 1.00 95.50 86 LYS A C 1
ATOM 734 O O . LYS A 1 86 ? -21.022 -8.161 23.605 1.00 95.50 86 LYS A O 1
ATOM 739 N N . GLU A 1 87 ? -21.992 -7.118 25.350 1.00 95.00 87 GLU A N 1
ATOM 740 C CA . GLU A 1 87 ? -22.817 -6.186 24.562 1.00 95.00 87 GLU A CA 1
ATOM 741 C C . GLU A 1 87 ? -21.960 -5.279 23.673 1.00 95.00 87 GLU A C 1
ATOM 743 O O . GLU A 1 87 ? -22.267 -5.072 22.502 1.00 95.00 87 GLU A O 1
ATOM 748 N N . ILE A 1 88 ? -20.828 -4.795 24.196 1.00 94.69 88 ILE A N 1
ATOM 749 C CA . ILE A 1 88 ? -19.862 -4.010 23.411 1.00 94.69 88 ILE A CA 1
ATOM 750 C C . ILE A 1 88 ? -19.275 -4.856 22.276 1.00 94.69 88 ILE A C 1
ATOM 752 O O . ILE A 1 88 ? -19.133 -4.380 21.152 1.00 94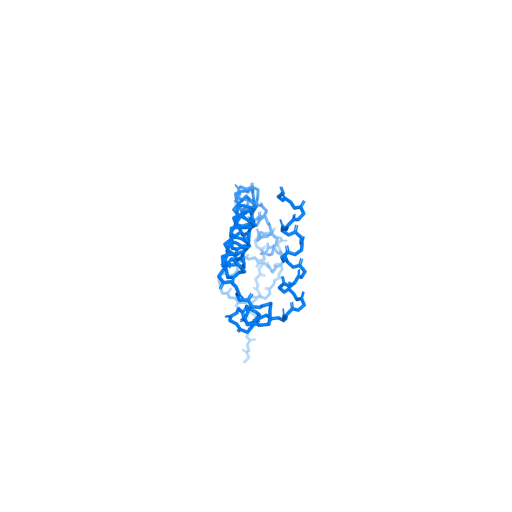.69 88 ILE A O 1
ATOM 756 N N . GLY A 1 89 ? -18.931 -6.116 22.560 1.00 93.44 89 GLY A N 1
ATOM 757 C CA . GLY A 1 89 ? -18.440 -7.052 21.553 1.00 93.44 89 GLY A CA 1
ATOM 758 C C . GLY A 1 89 ? -19.458 -7.267 20.438 1.00 93.44 89 GLY A C 1
ATOM 759 O O . GLY A 1 89 ? -19.118 -7.106 19.271 1.00 93.44 89 GLY A O 1
ATOM 760 N N . GLU A 1 90 ? -20.713 -7.539 20.789 1.00 94.31 90 GLU A N 1
ATOM 761 C CA . GLU A 1 90 ? -21.809 -7.715 19.831 1.00 94.31 90 GLU A CA 1
ATOM 762 C C . GLU A 1 90 ? -22.019 -6.459 18.975 1.00 94.31 90 GLU A C 1
ATOM 764 O O . GLU A 1 90 ? -22.079 -6.556 17.749 1.00 94.31 90 GLU A O 1
ATOM 769 N N . LYS A 1 91 ? -22.016 -5.269 19.589 1.00 92.56 91 LYS A N 1
ATOM 770 C CA . LYS A 1 91 ? -22.174 -3.989 18.883 1.00 92.56 91 LYS A CA 1
ATOM 771 C C . LYS A 1 91 ? -21.019 -3.675 17.927 1.00 92.56 91 LYS A C 1
ATOM 773 O O . LYS A 1 91 ? -21.244 -3.101 16.866 1.00 92.56 91 LYS A O 1
ATOM 778 N N . LEU A 1 92 ? -19.791 -4.057 18.283 1.00 90.12 92 LEU A N 1
ATOM 779 C CA . LEU A 1 92 ? -18.582 -3.813 17.487 1.00 90.12 92 LEU A CA 1
ATOM 780 C C . LEU A 1 92 ? -18.178 -5.000 16.593 1.00 90.12 92 LEU A C 1
ATOM 782 O O . LEU A 1 92 ? -17.097 -4.971 15.998 1.00 90.12 92 LEU A O 1
ATOM 786 N N . GLY A 1 93 ? -18.985 -6.065 16.527 1.00 91.38 93 GLY A N 1
ATOM 787 C CA . GLY A 1 93 ? -18.666 -7.279 15.766 1.00 91.38 93 GLY A CA 1
ATOM 788 C C . GLY A 1 93 ? -17.390 -7.991 16.242 1.00 91.38 93 GLY A C 1
ATOM 789 O O . GLY A 1 93 ? -16.650 -8.556 15.440 1.00 91.38 93 GLY A O 1
ATOM 790 N N . CYS A 1 94 ? -17.086 -7.917 17.538 1.00 90.81 94 CYS A N 1
ATOM 791 C CA . CYS A 1 94 ? -15.877 -8.443 18.170 1.00 90.81 94 CYS A CA 1
ATOM 792 C C . CYS A 1 94 ? -16.211 -9.438 19.296 1.00 90.81 94 CYS A C 1
ATOM 794 O O . CYS A 1 94 ? -17.298 -9.440 19.866 1.00 90.81 94 CYS A O 1
ATOM 796 N N . THR A 1 95 ? -15.244 -10.270 19.689 1.00 94.31 95 THR A N 1
ATOM 797 C CA . THR A 1 95 ? -15.424 -11.189 20.824 1.00 94.31 95 THR A CA 1
ATOM 798 C C . THR A 1 95 ? -15.333 -10.450 22.163 1.00 94.31 95 THR A C 1
ATOM 800 O O . THR A 1 95 ? -14.562 -9.497 22.313 1.00 94.31 95 THR A O 1
ATOM 803 N N . LYS A 1 96 ? -16.053 -10.930 23.188 1.00 94.94 96 LYS A N 1
ATOM 804 C CA . LYS A 1 96 ? -15.967 -10.371 24.553 1.00 94.94 96 LYS A CA 1
ATOM 805 C C . LYS A 1 96 ? -14.530 -10.370 25.094 1.00 94.94 96 LYS A C 1
ATOM 807 O O . LYS A 1 96 ? -14.134 -9.448 25.800 1.00 94.94 96 LYS A O 1
ATOM 812 N N . GLN A 1 97 ? -13.746 -11.398 24.755 1.00 94.44 97 GLN A N 1
ATOM 813 C CA . GLN A 1 97 ? -12.356 -11.548 25.183 1.00 94.44 97 GLN A CA 1
ATOM 814 C C . GLN A 1 97 ? -11.484 -10.449 24.581 1.00 94.44 97 GLN A C 1
ATOM 816 O O . GLN A 1 97 ? -10.679 -9.859 25.295 1.00 94.44 97 GLN A O 1
ATOM 821 N N . TYR A 1 98 ? -11.683 -10.142 23.298 1.00 91.81 98 TYR A N 1
ATOM 822 C CA . TYR A 1 98 ? -10.972 -9.060 22.631 1.00 91.81 98 TYR A CA 1
ATOM 823 C C . TYR A 1 98 ? -11.283 -7.706 23.281 1.00 91.81 98 TYR A C 1
ATOM 825 O O . TYR A 1 98 ? -10.361 -6.968 23.617 1.00 91.81 98 TYR A O 1
ATOM 833 N N . ILE A 1 99 ? -12.560 -7.406 23.544 1.00 93.44 99 ILE A N 1
ATOM 834 C CA . ILE A 1 99 ? -12.946 -6.155 24.218 1.00 93.44 99 ILE A CA 1
ATOM 835 C C . ILE A 1 99 ? -12.338 -6.068 25.621 1.00 93.44 99 ILE A C 1
ATOM 837 O O . ILE A 1 99 ? -11.793 -5.028 25.983 1.00 93.44 99 ILE A O 1
ATOM 841 N N . HIS A 1 100 ? -12.375 -7.156 26.397 1.00 92.19 100 HIS A N 1
ATOM 842 C CA . HIS A 1 100 ? -11.768 -7.197 27.727 1.00 92.19 100 HIS A CA 1
ATOM 843 C C . HIS A 1 100 ? -10.252 -6.945 27.682 1.00 92.19 100 HIS A C 1
ATOM 845 O O . HIS A 1 100 ? -9.734 -6.153 28.470 1.00 92.19 100 HIS A O 1
ATOM 851 N N . GLN A 1 101 ? -9.536 -7.590 26.754 1.00 90.88 101 GLN A N 1
ATOM 852 C CA . GLN A 1 101 ? -8.093 -7.400 26.573 1.00 90.88 101 GLN A CA 1
ATOM 853 C C . GLN A 1 101 ? -7.763 -5.953 26.219 1.00 90.88 101 GLN A C 1
ATOM 855 O O . GLN A 1 101 ? -6.910 -5.349 26.867 1.00 90.88 101 GLN A O 1
ATOM 860 N N . VAL A 1 102 ? -8.474 -5.396 25.236 1.00 89.06 102 VAL A N 1
ATOM 861 C CA . VAL A 1 102 ? -8.322 -4.004 24.814 1.00 89.06 102 VAL A CA 1
ATOM 862 C C . VAL A 1 102 ? -8.565 -3.087 26.010 1.00 89.06 102 VAL A C 1
ATOM 864 O O . VAL A 1 102 ? -7.651 -2.373 26.402 1.00 89.06 102 VAL A O 1
ATOM 867 N N . TYR A 1 103 ? -9.717 -3.175 26.679 1.00 89.06 103 TYR A N 1
ATOM 868 C CA . TYR A 1 103 ? -10.028 -2.358 27.860 1.00 89.06 103 TYR A CA 1
ATOM 869 C C . TY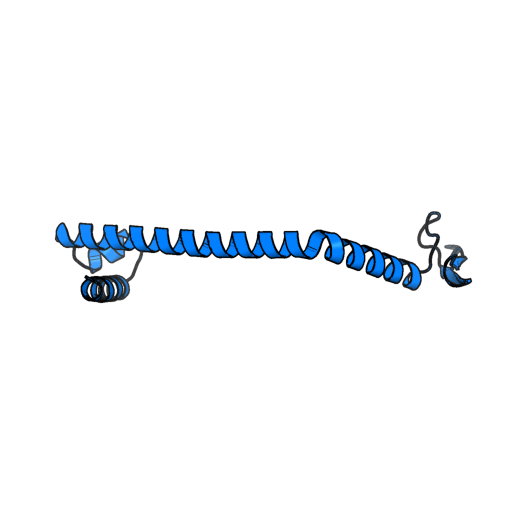R A 1 103 ? -8.969 -2.463 28.974 1.00 89.06 103 TYR A C 1
ATOM 871 O O . TYR A 1 103 ? -8.606 -1.461 29.586 1.00 89.06 103 TYR A O 1
ATOM 879 N N . THR A 1 104 ? -8.431 -3.660 29.219 1.00 88.81 104 THR A N 1
ATOM 880 C CA . THR A 1 104 ? -7.388 -3.869 30.237 1.00 88.81 104 THR A CA 1
ATOM 881 C C . THR A 1 104 ? -6.079 -3.166 29.883 1.00 88.81 104 THR A C 1
ATOM 883 O O . THR A 1 104 ? -5.454 -2.581 30.762 1.00 88.81 104 THR A O 1
ATOM 886 N N . ILE A 1 105 ? -5.653 -3.225 28.617 1.00 86.56 105 ILE A N 1
ATOM 887 C CA . ILE A 1 105 ? -4.455 -2.517 28.133 1.00 86.56 105 ILE A CA 1
ATOM 888 C C . ILE A 1 105 ? -4.641 -1.014 28.321 1.00 86.56 105 ILE A C 1
ATOM 890 O O . ILE A 1 105 ? -3.794 -0.338 28.887 1.00 86.56 105 ILE A O 1
ATOM 894 N N . LEU A 1 106 ? -5.804 -0.523 27.919 1.00 84.06 106 LEU A N 1
ATOM 895 C CA . LEU A 1 106 ? -6.137 0.887 27.956 1.00 84.06 106 LEU A CA 1
ATOM 896 C C . LEU A 1 106 ? -6.175 1.470 29.373 1.00 84.06 106 LEU A C 1
ATOM 898 O O . LEU A 1 106 ? -5.724 2.587 29.596 1.00 84.06 106 LEU A O 1
ATOM 902 N N . LYS A 1 107 ? -6.659 0.694 30.350 1.00 79.62 107 LYS A N 1
ATOM 903 C CA . LYS A 1 107 ? -6.652 1.091 31.764 1.00 79.62 107 LYS A CA 1
ATOM 904 C C . LYS A 1 107 ? -5.242 1.110 32.377 1.00 79.62 107 LYS A C 1
ATOM 906 O O . LYS A 1 107 ? -5.070 1.701 33.429 1.00 79.62 107 LYS A O 1
ATOM 911 N N . LYS A 1 108 ? -4.254 0.438 31.774 1.00 76.88 108 LYS A N 1
ATOM 912 C CA . LYS A 1 108 ? -2.856 0.449 32.248 1.00 76.88 108 LYS A CA 1
ATOM 913 C C . LYS A 1 108 ? -2.050 1.638 31.721 1.00 76.88 108 LYS A C 1
ATOM 915 O O . LYS A 1 108 ? -1.002 1.933 32.281 1.00 76.88 108 LYS A O 1
ATOM 920 N N . GLU A 1 109 ? -2.492 2.250 30.624 1.00 63.72 109 GLU A N 1
ATOM 921 C CA . GLU A 1 109 ? -1.829 3.400 2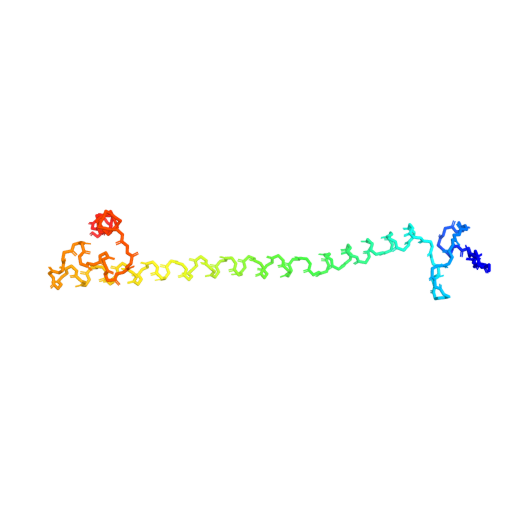9.990 1.00 63.72 109 GLU A CA 1
ATOM 922 C C . GLU A 1 109 ? -2.369 4.760 30.484 1.00 63.72 109 GLU A C 1
ATOM 924 O O . GLU A 1 109 ? -1.806 5.792 30.123 1.00 63.72 109 GLU A O 1
ATOM 929 N N . ASN A 1 110 ? -3.428 4.752 31.307 1.00 54.31 110 ASN A N 1
ATOM 930 C CA . ASN A 1 110 ? -3.972 5.891 32.064 1.00 54.31 110 ASN A CA 1
ATOM 931 C C . ASN A 1 110 ? -3.570 5.787 33.538 1.00 54.31 110 ASN A C 1
ATOM 933 O O . ASN A 1 110 ? -3.371 6.853 34.157 1.00 54.31 110 ASN A O 1
#